Protein AF-A0A6D2JWN0-F1 (afdb_monomer)

Foldseek 3Di:
DDPDPVPDQAQEDEDEPDPVPCPVVVCVVSNYHYHYDDPPCCVVCVVVVVVVVVVVVVVVVVCVVVVD

Secondary structure (DSSP, 8-state):
--S-TTSPPP-EEEE-S-GGG--HHHHHHTTPEEEEPPTT-GGGGHHHHHHHHHHHHHHHHHHHHTT-

InterPro domains:
  IPR012337 Ribonuclease H-like superfamily [SSF53098] (2-67)
  IPR036397 Ribonuclease H superfamily [G3DSA:3.30.420.10] (1-67)
  IPR039537 Retrotransposon Ty1/copia-like [PTHR42648] (1-66)

pLDDT: mean 89.38, std 7.55, range [67.81, 98.0]

Sequence (68 aa):
MVETQYKAVVKGVRSDNAPELKFTSLFRQKGIISYHSCPETPEQNSVVERKHQHILNVARSLMFQAHI

Solvent-accessible surface area (backbone atoms only — not comparable to full-atom values): 4335 Å² total; per-residue (Å²): 134,82,92,46,97,80,81,59,85,70,63,60,48,78,43,64,75,50,77,92,70,65,53,59,69,63,30,57,77,67,67,29,45,80,43,64,45,62,86,95,48,68,75,84,46,48,67,58,52,54,50,52,53,49,52,52,50,53,51,49,52,51,36,58,74,67,74,102

Organism: NCBI:txid1685480

Structure (mmCIF, N/CA/C/O backbone):
data_AF-A0A6D2JWN0-F1
#
_entry.id   AF-A0A6D2JWN0-F1
#
loop_
_atom_site.group_PDB
_atom_site.id
_atom_site.type_symbol
_atom_site.label_atom_id
_atom_site.label_alt_id
_atom_site.label_comp_id
_atom_site.label_asym_id
_atom_site.label_entity_id
_atom_site.label_seq_id
_atom_site.pdbx_PDB_ins_code
_atom_site.Cartn_x
_atom_site.Cartn_y
_atom_site.Cartn_z
_atom_site.occupancy
_atom_site.B_iso_or_equiv
_atom_site.auth_seq_id
_atom_site.auth_comp_id
_atom_site.auth_asym_id
_atom_site.auth_atom_id
_atom_site.pdbx_PDB_model_num
ATOM 1 N N . MET A 1 1 ? -19.267 -11.589 3.952 1.00 67.88 1 MET A N 1
ATOM 2 C CA . MET A 1 1 ? -17.934 -11.091 3.545 1.00 67.88 1 MET A CA 1
ATOM 3 C C . MET A 1 1 ? -17.424 -10.187 4.659 1.00 67.88 1 MET A C 1
ATOM 5 O O . MET A 1 1 ? -18.223 -9.426 5.187 1.00 67.88 1 MET A O 1
ATOM 9 N N . VAL A 1 2 ? -16.171 -10.328 5.093 1.00 84.31 2 VAL A N 1
ATOM 10 C CA . VAL A 1 2 ? -15.614 -9.508 6.187 1.00 84.31 2 VAL A CA 1
ATOM 11 C C . VAL A 1 2 ? -15.196 -8.146 5.627 1.00 84.31 2 VAL A C 1
ATOM 13 O O . VAL A 1 2 ? -14.487 -8.109 4.627 1.00 84.31 2 VAL A O 1
ATOM 16 N N . GLU A 1 3 ? -15.620 -7.042 6.255 1.00 84.25 3 GLU A N 1
ATOM 17 C CA . GLU A 1 3 ? -15.233 -5.690 5.816 1.00 84.25 3 GLU A CA 1
ATOM 18 C C . GLU A 1 3 ? -13.754 -5.377 6.068 1.00 84.25 3 GLU A C 1
ATOM 20 O O . GLU A 1 3 ? -13.084 -4.851 5.182 1.00 84.25 3 GLU A O 1
ATOM 25 N N . THR A 1 4 ? -13.234 -5.690 7.260 1.00 90.06 4 THR A N 1
ATOM 26 C CA . THR A 1 4 ? -11.805 -5.571 7.585 1.00 90.06 4 THR A CA 1
ATOM 27 C C . THR A 1 4 ? -11.346 -6.774 8.406 1.00 90.06 4 THR A C 1
ATOM 29 O O . THR A 1 4 ? -11.957 -7.137 9.411 1.00 90.06 4 THR A O 1
ATOM 32 N N . GLN A 1 5 ? -10.253 -7.417 7.987 1.00 92.62 5 GLN A N 1
ATOM 33 C CA . GLN A 1 5 ? -9.760 -8.651 8.619 1.00 92.62 5 GLN A CA 1
ATOM 34 C C . GLN A 1 5 ? -9.355 -8.447 10.087 1.00 92.62 5 GLN A C 1
ATOM 36 O O . GLN A 1 5 ? -9.532 -9.337 10.915 1.00 92.62 5 GLN A O 1
ATOM 41 N N . TYR A 1 6 ? -8.847 -7.258 10.416 1.00 92.12 6 TYR A N 1
ATOM 42 C CA . TYR A 1 6 ? -8.327 -6.926 11.743 1.00 92.12 6 TYR A CA 1
ATOM 43 C C . TYR A 1 6 ? -9.327 -6.176 12.629 1.00 92.12 6 TYR A C 1
ATOM 45 O O . TYR A 1 6 ? -8.938 -5.678 13.682 1.00 92.12 6 TYR A O 1
ATOM 53 N N . LYS A 1 7 ? -10.597 -6.044 12.206 1.00 91.50 7 LYS A N 1
ATOM 54 C CA . LYS A 1 7 ? -11.626 -5.235 12.897 1.00 91.50 7 LYS A CA 1
ATOM 55 C C . LY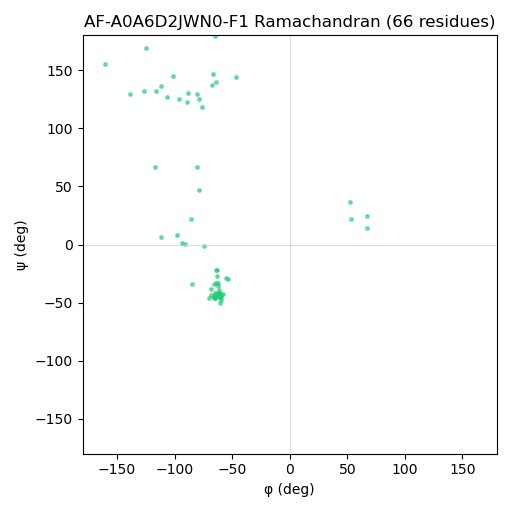S A 1 7 ? -11.189 -3.783 13.168 1.00 91.50 7 LYS A C 1
ATOM 57 O O . LYS A 1 7 ? -11.721 -3.119 14.051 1.00 91.50 7 LYS A O 1
ATOM 62 N N . ALA A 1 8 ? -10.208 -3.296 12.411 1.00 91.62 8 ALA A N 1
ATOM 63 C CA . ALA A 1 8 ? -9.661 -1.954 12.520 1.00 91.62 8 ALA A CA 1
ATOM 64 C C . ALA A 1 8 ? -10.230 -1.067 11.410 1.00 91.62 8 ALA A C 1
ATOM 66 O O . ALA A 1 8 ? -10.447 -1.530 10.286 1.00 91.62 8 ALA A O 1
ATOM 67 N N . VAL A 1 9 ? -10.447 0.210 11.726 1.00 90.81 9 VAL A N 1
ATOM 68 C CA . VAL A 1 9 ? -10.879 1.219 10.754 1.00 90.81 9 VAL A CA 1
ATOM 69 C C . VAL A 1 9 ? -9.646 1.845 10.112 1.00 90.81 9 VAL A C 1
ATOM 71 O O . VAL A 1 9 ? -8.788 2.406 10.797 1.00 90.81 9 VAL A O 1
ATOM 74 N N . VAL A 1 10 ? -9.558 1.758 8.786 1.00 92.81 10 VAL A N 1
ATOM 75 C CA . VAL A 1 10 ? -8.485 2.394 8.017 1.00 92.81 10 VAL A CA 1
ATOM 76 C C . VAL A 1 10 ? -8.776 3.889 7.937 1.00 92.81 10 VAL A C 1
ATOM 78 O O . VAL A 1 10 ? -9.803 4.287 7.403 1.00 92.81 10 VAL A O 1
ATOM 81 N N . LYS A 1 11 ? -7.887 4.728 8.474 1.00 94.06 11 LYS A N 1
ATOM 82 C CA . LYS A 1 11 ? -8.053 6.195 8.441 1.00 94.06 11 LYS A CA 1
ATOM 83 C C . LYS A 1 11 ? -7.535 6.815 7.147 1.00 94.06 11 LYS A C 1
ATOM 85 O O . LYS A 1 11 ? -8.087 7.791 6.651 1.00 94.06 11 LYS A O 1
ATOM 90 N N . GLY A 1 12 ? -6.472 6.241 6.598 1.00 92.69 12 GLY A N 1
ATOM 91 C CA . GLY A 1 12 ? -5.881 6.714 5.361 1.00 92.69 12 GLY A CA 1
ATOM 92 C C . GLY A 1 12 ? -5.006 5.661 4.706 1.00 92.69 12 GLY A C 1
ATOM 93 O O . GLY A 1 12 ? -4.503 4.755 5.370 1.00 92.69 12 GLY A O 1
ATOM 94 N N . VAL A 1 13 ? -4.850 5.795 3.396 1.00 91.94 13 VAL A N 1
ATOM 95 C CA . VAL A 1 13 ? -4.039 4.926 2.546 1.00 91.94 13 VAL A CA 1
ATOM 96 C C . VAL A 1 13 ? -3.079 5.806 1.768 1.00 91.94 13 VAL A C 1
ATOM 98 O O . VAL A 1 13 ? -3.489 6.809 1.188 1.00 91.94 13 VAL A O 1
ATOM 101 N N . ARG A 1 14 ? -1.802 5.425 1.765 1.00 90.38 14 ARG A N 1
ATOM 102 C CA . ARG A 1 14 ? -0.783 6.023 0.907 1.00 90.38 14 ARG A CA 1
ATOM 103 C C . ARG A 1 14 ? -0.441 5.039 -0.197 1.00 90.38 14 ARG A C 1
ATOM 105 O O . ARG A 1 14 ? -0.115 3.893 0.106 1.00 90.38 14 ARG A O 1
ATOM 112 N N . SER A 1 15 ? -0.519 5.495 -1.434 1.00 88.88 15 SER A N 1
ATOM 113 C CA . SER A 1 15 ? -0.096 4.749 -2.614 1.00 88.88 15 SER A CA 1
ATOM 114 C C . SER A 1 15 ? 0.910 5.567 -3.412 1.00 88.88 15 SER A C 1
ATOM 116 O O . SER A 1 15 ? 1.098 6.765 -3.173 1.00 88.88 15 SER A O 1
ATOM 118 N N . ASP A 1 16 ? 1.545 4.920 -4.381 1.00 87.19 16 ASP A N 1
ATOM 119 C CA . ASP A 1 16 ? 2.192 5.659 -5.452 1.00 87.19 16 ASP A CA 1
ATOM 120 C C . ASP A 1 16 ? 1.153 6.421 -6.305 1.00 87.19 16 AS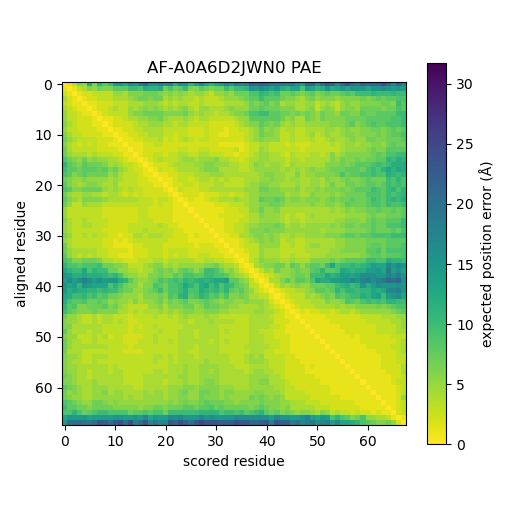P A C 1
ATOM 122 O O . ASP A 1 16 ? -0.061 6.392 -6.054 1.00 87.19 16 ASP A O 1
ATOM 126 N N . ASN A 1 17 ? 1.640 7.143 -7.311 1.00 85.56 17 ASN A N 1
ATOM 127 C CA . ASN A 1 17 ? 0.789 7.837 -8.271 1.00 85.56 17 ASN A CA 1
ATOM 128 C C . ASN A 1 17 ? 0.346 6.930 -9.443 1.00 85.56 17 ASN A C 1
ATOM 130 O O . ASN A 1 17 ? -0.012 7.448 -10.504 1.00 85.56 17 ASN A O 1
ATOM 134 N N . ALA A 1 18 ? 0.365 5.601 -9.286 1.00 84.69 18 ALA A N 1
ATOM 135 C CA . ALA A 1 18 ? -0.093 4.687 -10.323 1.00 84.69 18 ALA A CA 1
ATOM 136 C C . ALA A 1 18 ? -1.615 4.809 -10.521 1.00 84.69 18 ALA A C 1
ATOM 138 O O . ALA A 1 18 ? -2.377 4.897 -9.549 1.00 84.69 18 ALA A O 1
ATOM 139 N N . PRO A 1 19 ? -2.096 4.826 -11.775 1.00 85.88 19 PRO A N 1
ATOM 140 C CA . PRO A 1 19 ? -3.517 4.956 -12.071 1.00 85.88 19 PRO A CA 1
ATOM 141 C C . PRO A 1 19 ? -4.330 3.763 -11.553 1.00 85.88 19 PRO A C 1
ATOM 143 O O . PRO A 1 19 ? -5.455 3.971 -11.101 1.00 85.88 19 PRO A O 1
ATOM 146 N N . GLU A 1 20 ? -3.769 2.547 -11.536 1.00 90.06 20 GLU A N 1
ATOM 147 C CA . GLU A 1 20 ? -4.452 1.367 -10.989 1.00 90.06 20 GLU A CA 1
ATOM 148 C C . GLU A 1 20 ? -4.747 1.450 -9.484 1.00 90.06 20 GLU A C 1
ATOM 150 O O . GLU A 1 20 ? -5.660 0.778 -9.009 1.00 90.06 20 GLU A O 1
ATOM 155 N N . LEU A 1 21 ? -4.020 2.283 -8.728 1.00 87.12 21 LEU A N 1
ATOM 156 C CA . LEU A 1 21 ? -4.195 2.425 -7.278 1.00 87.12 21 LEU A CA 1
ATOM 157 C C . LEU A 1 21 ? -5.145 3.568 -6.887 1.00 87.12 21 LEU A C 1
ATOM 159 O O . LEU A 1 21 ? -5.406 3.789 -5.699 1.00 87.12 21 LEU A O 1
ATOM 163 N N . LYS A 1 22 ? -5.723 4.277 -7.865 1.00 87.69 22 LYS A N 1
ATOM 164 C CA . LYS A 1 22 ? -6.647 5.401 -7.638 1.00 87.69 22 LYS A CA 1
ATOM 165 C C . LYS A 1 22 ? -8.068 4.931 -7.320 1.00 87.69 22 LYS A C 1
ATOM 167 O O . LYS A 1 22 ? -9.020 5.205 -8.046 1.00 87.69 22 LYS A O 1
ATOM 172 N N . PHE A 1 23 ? -8.244 4.283 -6.170 1.00 91.06 23 PHE A N 1
ATOM 173 C CA . PHE A 1 23 ? -9.549 3.828 -5.665 1.00 91.06 23 PHE A CA 1
ATOM 174 C C . PHE A 1 23 ? -10.377 4.952 -5.014 1.00 91.06 23 PHE A C 1
ATOM 176 O O . PHE A 1 23 ? -10.921 4.802 -3.919 1.00 91.06 23 PHE A O 1
ATOM 183 N N . THR A 1 24 ? -10.480 6.108 -5.673 1.00 88.44 24 THR A N 1
ATOM 184 C CA . THR A 1 24 ? -11.042 7.334 -5.083 1.00 88.44 24 THR A CA 1
ATOM 185 C C . THR A 1 24 ? -12.505 7.176 -4.660 1.00 88.44 24 THR A C 1
ATOM 187 O O . THR A 1 24 ? -12.892 7.664 -3.600 1.00 88.44 24 THR A O 1
ATOM 190 N N . SER A 1 25 ? -13.321 6.472 -5.452 1.00 92.12 25 SER A N 1
ATOM 191 C CA . SER A 1 25 ? -14.738 6.222 -5.145 1.00 92.12 25 SER A CA 1
ATOM 192 C C . SER A 1 25 ? -14.911 5.352 -3.897 1.00 92.12 25 SER A C 1
ATOM 194 O O . SER A 1 25 ? -15.678 5.704 -3.001 1.00 92.12 25 SER A O 1
ATOM 196 N N . LEU A 1 26 ? -14.146 4.262 -3.805 1.00 92.62 26 LEU A N 1
ATOM 197 C CA . LEU A 1 26 ? -14.170 3.329 -2.680 1.00 92.62 26 LEU A CA 1
ATOM 198 C C . LEU A 1 26 ? -13.672 3.990 -1.392 1.00 92.62 26 LEU A C 1
ATOM 200 O O . LEU A 1 26 ? -14.310 3.866 -0.345 1.00 92.62 26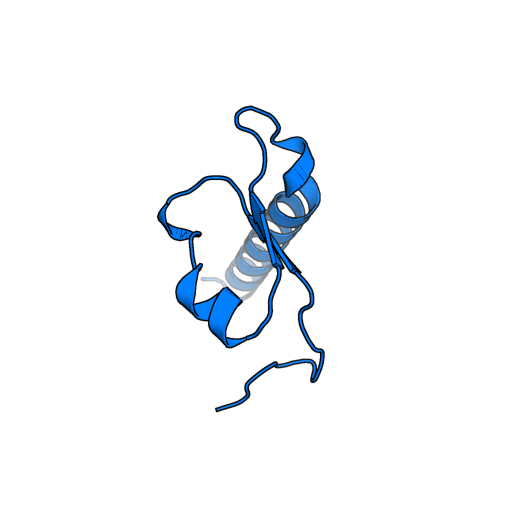 LEU A O 1
ATOM 204 N N . PHE A 1 27 ? -12.561 4.727 -1.462 1.00 93.12 27 PHE A N 1
ATOM 205 C CA . PHE A 1 27 ? -12.028 5.439 -0.304 1.00 93.12 27 PHE A CA 1
ATOM 206 C C . PHE A 1 27 ? -12.988 6.524 0.181 1.00 93.12 27 PHE A C 1
ATOM 208 O O . PHE A 1 27 ? -13.247 6.606 1.380 1.00 93.12 27 PHE A O 1
ATOM 215 N N . ARG A 1 28 ? -13.608 7.280 -0.735 1.00 92.12 28 ARG A N 1
ATOM 216 C CA . ARG A 1 28 ? -14.614 8.291 -0.384 1.00 92.12 28 ARG A CA 1
ATOM 217 C C . ARG A 1 28 ? -15.841 7.678 0.288 1.00 92.12 28 ARG A C 1
ATOM 219 O O . ARG A 1 28 ? -16.305 8.223 1.283 1.00 92.12 28 ARG A O 1
ATOM 226 N N . GLN A 1 29 ? -16.338 6.544 -0.209 1.00 93.75 29 GLN A N 1
ATOM 227 C CA . GLN A 1 29 ? -17.477 5.842 0.392 1.00 93.75 29 GLN A CA 1
ATOM 228 C C . GLN A 1 29 ? -17.174 5.361 1.819 1.00 93.75 29 GLN A C 1
ATOM 230 O O . GLN A 1 29 ? -18.051 5.389 2.677 1.00 93.75 29 GLN A O 1
ATOM 235 N N . LYS A 1 30 ? -15.931 4.940 2.080 1.00 91.44 30 LYS A N 1
ATOM 236 C CA . LYS A 1 30 ? -15.485 4.448 3.392 1.00 91.44 30 LYS A CA 1
ATOM 237 C C . LYS A 1 30 ? -14.914 5.538 4.311 1.00 91.44 30 LYS A C 1
ATOM 239 O O . LYS A 1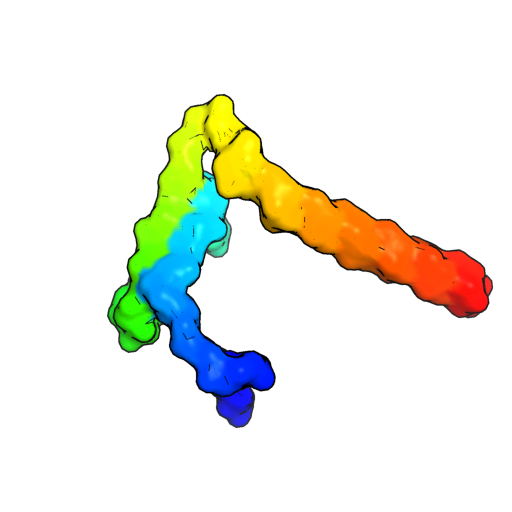 30 ? -14.495 5.220 5.419 1.00 91.44 30 LYS A O 1
ATOM 244 N N . GLY A 1 31 ? -14.875 6.800 3.873 1.00 93.06 31 GLY A N 1
ATOM 245 C CA . GLY A 1 31 ? -14.291 7.909 4.640 1.00 93.06 31 GLY A CA 1
ATOM 246 C C . GLY A 1 31 ? -12.769 7.817 4.823 1.00 93.06 31 GLY A C 1
ATOM 247 O 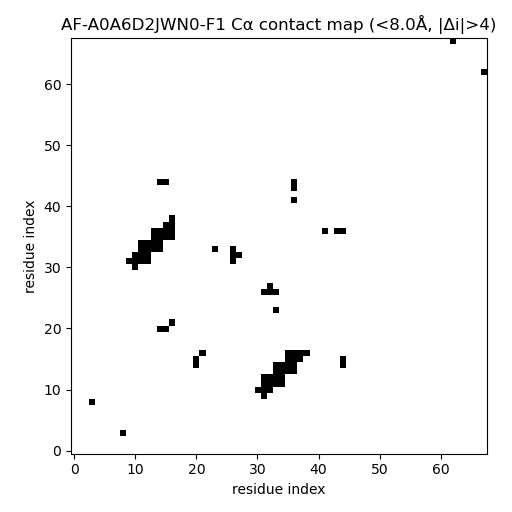O . GLY A 1 31 ? -12.231 8.363 5.781 1.00 93.06 31 GLY A O 1
ATOM 248 N N . ILE A 1 32 ? -12.076 7.110 3.927 1.00 94.81 32 ILE A N 1
ATOM 249 C CA . ILE A 1 32 ? -10.627 6.891 3.968 1.00 94.81 32 ILE A CA 1
ATOM 250 C C . ILE A 1 32 ? -9.920 8.037 3.240 1.00 94.81 32 ILE A C 1
ATOM 252 O O . ILE A 1 32 ? -10.247 8.352 2.095 1.00 94.81 32 ILE A O 1
ATOM 256 N N . ILE A 1 33 ? -8.905 8.628 3.872 1.00 93.75 33 ILE A N 1
ATOM 257 C CA . ILE A 1 33 ? -8.081 9.671 3.249 1.00 93.75 33 ILE A CA 1
ATOM 258 C C . ILE A 1 33 ? -7.054 9.026 2.311 1.00 93.75 33 ILE A C 1
ATOM 260 O O . ILE A 1 33 ? -6.272 8.173 2.725 1.00 93.75 33 ILE A O 1
ATOM 264 N N . SER A 1 34 ? -7.034 9.441 1.046 1.00 90.81 34 SER A N 1
ATOM 265 C CA . SER A 1 34 ? -6.064 8.963 0.058 1.00 90.81 34 SER A CA 1
ATOM 266 C C . SER A 1 34 ? -4.884 9.930 -0.057 1.00 90.81 34 SER A C 1
ATOM 268 O O . SER A 1 34 ? -5.069 11.118 -0.314 1.00 90.81 34 SER A O 1
ATOM 270 N N . TYR A 1 35 ? -3.672 9.407 0.117 1.00 89.38 35 TYR A N 1
ATOM 271 C CA . TYR A 1 35 ? -2.408 10.106 -0.090 1.00 89.38 35 TYR A CA 1
ATOM 272 C C . TYR A 1 35 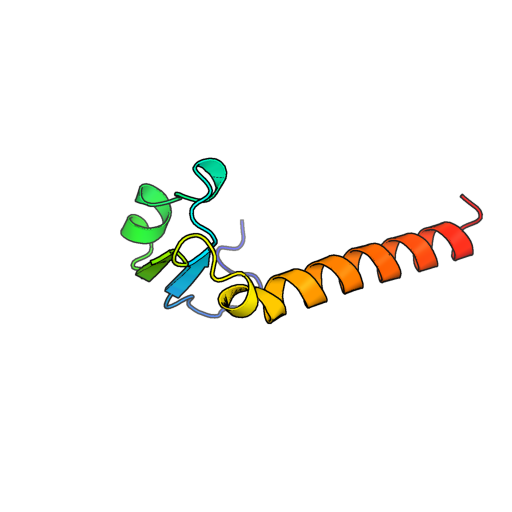? -1.694 9.498 -1.294 1.00 89.38 35 TYR A C 1
ATOM 274 O O . TYR A 1 35 ? -1.600 8.277 -1.404 1.00 89.38 35 TYR A O 1
ATOM 282 N N . HIS A 1 36 ? -1.148 10.346 -2.157 1.00 86.69 36 HIS A N 1
ATOM 283 C CA . HIS A 1 36 ? -0.359 9.917 -3.307 1.00 86.69 36 HIS A CA 1
ATOM 284 C C . HIS A 1 36 ? 1.063 10.425 -3.113 1.00 86.69 36 HIS A C 1
ATOM 286 O O . HIS A 1 36 ? 1.249 11.594 -2.760 1.00 86.69 36 HIS A O 1
ATOM 292 N N . SER A 1 37 ? 2.055 9.556 -3.296 1.00 82.31 37 SER A N 1
ATOM 293 C CA . SER A 1 37 ? 3.452 9.977 -3.228 1.00 82.31 37 SER A CA 1
ATOM 294 C C . SER A 1 37 ? 3.785 10.921 -4.382 1.00 82.31 37 SER A C 1
ATOM 296 O O . SER A 1 37 ? 3.254 10.795 -5.491 1.00 82.31 37 SER A O 1
ATOM 298 N N . CYS A 1 38 ? 4.685 11.870 -4.128 1.00 80.75 38 CYS A N 1
ATOM 299 C CA . CYS A 1 38 ? 5.218 12.717 -5.188 1.00 80.75 38 CYS A CA 1
ATOM 300 C C . CYS A 1 38 ? 6.005 11.835 -6.173 1.00 80.75 38 CYS A C 1
ATOM 302 O O . CYS A 1 38 ? 6.725 10.930 -5.721 1.00 80.75 38 CYS A O 1
ATOM 304 N N . PRO A 1 39 ? 5.898 12.067 -7.495 1.00 72.69 39 PRO A N 1
ATOM 305 C CA . PRO A 1 39 ? 6.817 11.465 -8.453 1.00 72.69 39 PRO A CA 1
ATOM 306 C C . PRO A 1 39 ? 8.269 11.622 -7.979 1.00 72.69 39 PRO A C 1
ATOM 308 O O . PRO A 1 39 ? 8.603 12.621 -7.344 1.00 72.69 39 PRO A O 1
ATOM 311 N N . GLU A 1 40 ? 9.100 10.613 -8.245 1.00 68.75 40 GLU A N 1
ATOM 312 C CA . GLU A 1 40 ? 10.542 10.622 -7.934 1.00 68.75 40 GLU A CA 1
ATOM 313 C C . GLU A 1 40 ? 10.908 10.609 -6.434 1.00 68.75 40 GLU A C 1
ATOM 315 O O . GLU A 1 40 ? 12.067 10.800 -6.079 1.00 68.75 40 GLU A O 1
ATOM 320 N N . THR A 1 41 ? 9.959 10.295 -5.538 1.00 77.75 41 THR A N 1
ATOM 321 C CA . THR A 1 41 ? 10.228 10.093 -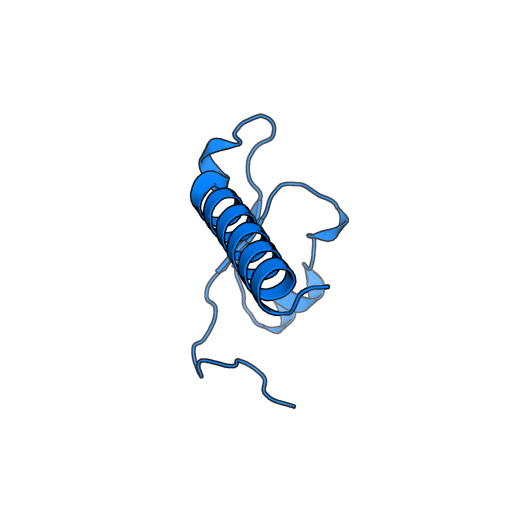4.095 1.00 77.75 41 THR A CA 1
ATOM 322 C C . THR A 1 41 ? 9.927 8.658 -3.618 1.00 77.75 41 THR A C 1
ATOM 324 O O . THR A 1 41 ? 9.017 8.440 -2.813 1.00 77.75 41 THR A O 1
ATOM 327 N N . PRO A 1 42 ? 10.685 7.641 -4.083 1.00 69.50 42 PRO A N 1
ATOM 328 C CA . PRO A 1 42 ? 10.417 6.226 -3.781 1.00 69.50 42 PRO A CA 1
ATOM 329 C C . PRO A 1 42 ? 10.524 5.889 -2.283 1.00 69.50 42 PRO A C 1
ATOM 331 O O . PRO A 1 42 ? 9.815 5.021 -1.774 1.00 69.50 42 PRO A O 1
ATOM 334 N N . GLU A 1 43 ? 11.332 6.640 -1.530 1.00 78.38 43 GLU A N 1
ATOM 335 C CA . GLU A 1 43 ? 11.537 6.440 -0.089 1.00 78.38 43 GLU A CA 1
ATOM 336 C C . GLU A 1 43 ? 10.230 6.464 0.724 1.00 78.38 43 GLU A C 1
ATOM 338 O O . GLU A 1 43 ? 10.110 5.766 1.739 1.00 78.38 43 GLU A O 1
ATOM 343 N N . GLN A 1 44 ? 9.219 7.204 0.247 1.00 78.12 44 GLN A N 1
ATOM 344 C CA . GLN A 1 44 ? 7.906 7.327 0.890 1.00 78.12 44 GLN A CA 1
ATOM 345 C C . GLN A 1 44 ? 7.138 5.997 0.969 1.00 78.12 44 GLN A C 1
ATOM 347 O O . GLN A 1 44 ? 6.275 5.849 1.847 1.00 78.12 44 GLN A O 1
ATOM 352 N N . ASN A 1 45 ? 7.478 5.038 0.098 1.00 84.12 45 ASN A N 1
ATOM 353 C CA . ASN A 1 45 ? 6.848 3.721 -0.019 1.00 84.12 45 ASN A CA 1
ATOM 354 C C . ASN A 1 45 ? 7.774 2.565 0.406 1.00 84.12 45 ASN A C 1
ATOM 356 O O . ASN A 1 45 ? 7.376 1.401 0.350 1.00 84.12 45 ASN A O 1
ATOM 360 N N . SER A 1 46 ? 8.961 2.865 0.941 1.00 87.19 46 SER A N 1
ATOM 361 C CA . SER A 1 46 ? 9.982 1.880 1.344 1.00 87.19 46 SER A CA 1
ATOM 362 C C . SER A 1 46 ? 9.487 0.780 2.299 1.00 87.19 46 SER A C 1
ATOM 364 O O . SER A 1 46 ? 10.000 -0.340 2.308 1.00 87.19 46 SER A O 1
ATOM 366 N N . VAL A 1 47 ? 8.488 1.062 3.142 1.00 90.75 47 VAL A N 1
ATOM 367 C CA . VAL A 1 47 ? 7.870 0.054 4.025 1.00 90.75 47 VAL A CA 1
ATOM 368 C C . VAL A 1 47 ? 7.075 -0.974 3.218 1.00 90.75 47 VAL A C 1
ATOM 370 O O . VAL A 1 47 ? 7.173 -2.173 3.485 1.00 90.75 47 VAL A O 1
ATOM 373 N N . VAL A 1 48 ? 6.309 -0.510 2.228 1.00 90.25 48 VAL A N 1
ATOM 374 C CA . VAL A 1 48 ? 5.507 -1.365 1.344 1.00 90.25 48 VAL A CA 1
ATOM 375 C C . VAL A 1 48 ? 6.432 -2.225 0.492 1.00 90.25 48 VAL A C 1
ATOM 377 O O . VAL A 1 48 ? 6.252 -3.440 0.446 1.00 90.25 48 VAL A O 1
ATOM 380 N N . GLU A 1 49 ? 7.472 -1.627 -0.088 1.00 91.50 49 GLU A N 1
ATOM 381 C CA . GLU A 1 49 ? 8.464 -2.330 -0.908 1.00 91.50 49 GLU A CA 1
ATOM 382 C C . GLU A 1 49 ? 9.179 -3.439 -0.123 1.00 91.50 49 GLU A C 1
ATOM 384 O O . GLU A 1 49 ? 9.219 -4.590 -0.565 1.00 91.50 49 GLU A O 1
ATOM 389 N N . ARG A 1 50 ? 9.658 -3.144 1.096 1.00 95.00 50 ARG A N 1
ATOM 390 C CA . ARG A 1 50 ? 10.279 -4.156 1.969 1.00 95.00 50 ARG A CA 1
ATOM 391 C C . ARG A 1 50 ? 9.317 -5.286 2.322 1.00 95.00 50 ARG A C 1
ATOM 393 O O . ARG A 1 50 ? 9.713 -6.453 2.329 1.00 95.00 50 ARG A O 1
ATOM 400 N N . LYS A 1 51 ? 8.049 -4.976 2.617 1.00 95.56 51 LYS A N 1
ATOM 401 C CA . LYS A 1 51 ? 7.058 -6.011 2.942 1.00 95.56 51 LYS A CA 1
ATOM 402 C C . LYS A 1 51 ? 6.719 -6.866 1.721 1.00 95.56 51 LYS A C 1
ATOM 404 O O . LYS A 1 51 ? 6.588 -8.079 1.872 1.00 95.56 51 LYS A O 1
ATOM 409 N N . HIS A 1 52 ? 6.638 -6.262 0.537 1.00 93.81 52 HIS A N 1
ATOM 410 C CA . HIS A 1 52 ? 6.435 -6.971 -0.723 1.00 93.81 52 HIS A CA 1
ATOM 411 C C . HIS A 1 52 ? 7.578 -7.960 -0.993 1.00 93.81 52 HIS A C 1
ATOM 413 O O . HIS A 1 52 ? 7.328 -9.150 -1.184 1.00 93.81 52 HIS A O 1
ATOM 419 N N . GLN A 1 53 ? 8.833 -7.508 -0.897 1.00 96.81 53 GLN A N 1
ATOM 420 C CA . GLN A 1 53 ? 10.008 -8.379 -1.023 1.00 96.81 53 GLN A CA 1
ATOM 421 C C . GLN A 1 53 ? 9.998 -9.519 0.002 1.00 96.81 53 GLN A C 1
ATOM 423 O O . GLN A 1 53 ? 10.274 -10.668 -0.338 1.00 96.81 53 GLN A O 1
ATOM 428 N N . HIS A 1 54 ? 9.640 -9.225 1.254 1.00 97.81 54 HIS A N 1
ATOM 429 C CA . HIS A 1 54 ? 9.556 -10.241 2.297 1.00 97.81 54 HIS A CA 1
ATOM 430 C C . HIS A 1 54 ? 8.510 -11.321 1.981 1.00 97.81 54 HIS A C 1
ATOM 432 O O . HIS A 1 54 ? 8.809 -12.503 2.125 1.00 97.81 54 HIS A O 1
ATOM 438 N N . ILE A 1 55 ? 7.317 -10.943 1.509 1.00 98.00 55 ILE A N 1
ATOM 439 C CA . ILE A 1 55 ? 6.272 -11.902 1.111 1.00 98.00 55 ILE A CA 1
ATOM 440 C C . ILE A 1 55 ? 6.767 -12.802 -0.029 1.00 98.00 55 ILE A C 1
ATOM 442 O O . ILE A 1 55 ? 6.607 -14.018 0.051 1.00 98.00 55 ILE A O 1
ATOM 446 N N . LEU A 1 56 ? 7.416 -12.229 -1.049 1.00 97.94 56 LEU A N 1
ATOM 447 C CA . LEU A 1 56 ? 7.988 -13.001 -2.157 1.00 97.94 56 LEU A CA 1
ATOM 448 C C . LEU A 1 56 ? 9.060 -13.986 -1.685 1.00 97.94 56 LEU A C 1
ATOM 450 O O . LEU A 1 56 ? 9.090 -15.129 -2.135 1.00 97.94 56 LEU A O 1
ATOM 454 N N . ASN A 1 57 ? 9.929 -13.562 -0.769 1.00 97.88 57 ASN A N 1
ATOM 455 C CA . ASN A 1 57 ? 10.970 -14.429 -0.229 1.00 97.88 57 ASN A CA 1
ATOM 456 C C . ASN A 1 57 ? 10.375 -15.583 0.581 1.00 97.88 57 ASN A C 1
ATOM 458 O O . ASN A 1 57 ? 10.772 -16.724 0.370 1.00 97.88 57 ASN A O 1
ATOM 462 N N . VAL A 1 58 ? 9.381 -15.313 1.435 1.00 97.81 58 VAL A N 1
ATOM 463 C CA . VAL A 1 58 ? 8.673 -16.363 2.185 1.00 97.81 58 VAL A CA 1
ATOM 464 C C . VAL A 1 58 ? 7.999 -17.350 1.232 1.00 97.81 58 VAL A C 1
ATOM 466 O O . VAL A 1 58 ? 8.145 -18.556 1.410 1.00 97.81 58 VAL A O 1
ATOM 469 N N . ALA A 1 59 ? 7.321 -16.864 0.189 1.00 97.44 59 ALA A N 1
ATOM 470 C CA . ALA A 1 59 ? 6.701 -17.727 -0.814 1.00 97.44 59 ALA A CA 1
ATOM 471 C C . ALA A 1 59 ? 7.733 -18.629 -1.515 1.00 97.44 59 ALA A C 1
ATOM 473 O O . ALA A 1 59 ? 7.517 -19.834 -1.617 1.00 97.44 59 ALA A O 1
ATOM 474 N N . ARG A 1 60 ? 8.888 -18.081 -1.923 1.00 97.06 60 ARG A N 1
ATOM 475 C CA . ARG A 1 6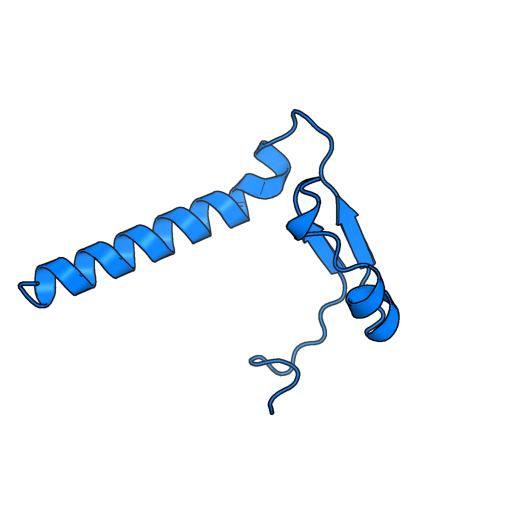0 ? 9.984 -18.869 -2.515 1.00 97.06 60 ARG A CA 1
ATOM 476 C C . ARG A 1 60 ? 10.530 -19.922 -1.554 1.00 97.06 60 ARG A C 1
ATOM 478 O O . ARG A 1 60 ? 10.744 -21.053 -1.973 1.00 97.06 60 ARG A O 1
ATOM 485 N N . SER A 1 61 ? 10.734 -19.580 -0.281 1.00 97.38 61 SER A N 1
ATOM 486 C CA . SER A 1 61 ? 11.189 -20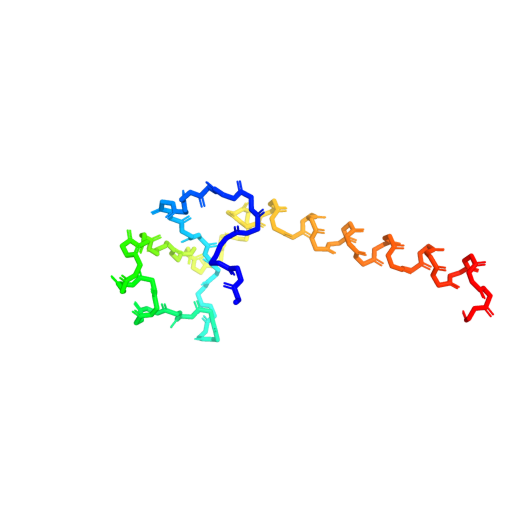.541 0.732 1.00 97.38 61 SER A CA 1
ATOM 487 C C . SER A 1 61 ? 10.196 -21.689 0.913 1.00 97.38 61 SER A C 1
ATOM 489 O O . SER A 1 61 ? 10.613 -22.841 0.989 1.00 97.38 61 SER A O 1
ATOM 491 N N . LEU A 1 62 ? 8.893 -21.392 0.926 1.00 97.50 62 LEU A N 1
ATOM 492 C CA . LEU A 1 62 ? 7.844 -22.410 1.008 1.00 97.50 62 LEU A CA 1
ATOM 493 C C . LEU A 1 62 ? 7.818 -23.311 -0.232 1.00 97.50 62 LEU A C 1
ATOM 495 O O . LEU A 1 62 ? 7.693 -24.522 -0.082 1.00 97.50 62 LEU A O 1
ATOM 499 N N . MET A 1 63 ? 7.974 -22.753 -1.436 1.00 96.81 63 MET A N 1
ATOM 500 C CA . MET A 1 63 ? 8.054 -23.546 -2.672 1.00 96.81 63 MET A CA 1
ATOM 501 C C . MET A 1 63 ? 9.276 -24.467 -2.678 1.00 96.81 63 MET A C 1
ATOM 503 O O . MET A 1 63 ? 9.145 -25.655 -2.955 1.00 96.81 63 MET A O 1
ATOM 507 N N . PHE A 1 64 ? 10.438 -23.939 -2.283 1.00 96.25 64 PHE A N 1
ATOM 508 C CA . PHE A 1 64 ? 11.665 -24.724 -2.169 1.00 96.25 64 PHE A CA 1
ATOM 509 C C . PHE A 1 64 ? 11.509 -25.875 -1.166 1.00 96.25 64 PHE A C 1
ATOM 511 O O . PHE A 1 64 ? 11.894 -27.005 -1.454 1.00 96.25 64 PHE A O 1
ATOM 518 N N . GLN A 1 65 ? 10.891 -25.609 -0.010 1.00 96.06 65 GLN A N 1
ATOM 519 C CA . GLN A 1 65 ? 10.597 -26.637 0.991 1.00 96.06 65 GLN A CA 1
ATOM 520 C C . GLN A 1 65 ? 9.578 -27.672 0.490 1.00 96.06 65 GLN A C 1
ATOM 522 O O . GLN A 1 65 ? 9.666 -28.842 0.852 1.00 96.06 65 GLN A O 1
ATOM 527 N N . ALA A 1 66 ? 8.616 -27.258 -0.333 1.00 95.94 66 ALA A N 1
ATOM 528 C CA . ALA A 1 66 ? 7.627 -28.149 -0.928 1.00 95.94 66 ALA A CA 1
ATOM 529 C C . ALA A 1 66 ? 8.194 -29.023 -2.067 1.00 95.94 66 ALA A C 1
ATOM 531 O O . ALA A 1 66 ? 7.448 -29.841 -2.601 1.00 95.94 66 ALA A O 1
ATOM 532 N N . HIS A 1 67 ? 9.481 -28.874 -2.423 1.00 85.31 67 HIS A N 1
ATOM 533 C CA . HIS A 1 67 ? 10.120 -29.537 -3.568 1.00 85.31 67 HIS A CA 1
ATOM 534 C C . HIS A 1 67 ? 9.359 -29.331 -4.890 1.00 85.31 67 HIS A C 1
ATOM 536 O O . HIS A 1 67 ? 9.286 -30.239 -5.720 1.00 85.31 67 HIS A O 1
ATOM 542 N N . ILE A 1 68 ? 8.786 -28.137 -5.064 1.00 67.81 68 ILE A N 1
ATOM 543 C CA . ILE A 1 68 ? 8.152 -27.683 -6.310 1.00 67.81 68 ILE A CA 1
ATOM 544 C C . ILE A 1 68 ? 9.176 -26.927 -7.154 1.00 67.81 68 ILE A C 1
ATOM 546 O O . ILE A 1 68 ? 9.934 -26.117 -6.570 1.00 67.81 68 ILE A O 1
#

Radius of gyration: 15.88 Å; Cα contacts (8 Å, |Δi|>4): 42; chains: 1; bounding box: 30×42×25 Å

Nearest PDB structures (foldseek):
  6rny-assembly1_O  TM=8.383E-01  e=8.289E-02  Human spumaretrovirus
  6r0z-assembly1_L  TM=6.985E-01  e=3.433E+00  Thermus thermophilus HB8
  6llq-assembly1_A  TM=5.719E-01  e=8.415E+00  unidentified

Mean predicted aligned error: 5.23 Å